Protein AF-A0A6M0EN20-F1 (afdb_monomer_lite)

Foldseek 3Di:
DDDPPPPPPPPPDPCPVVDDPVVVVCCVVPPPDDQLADDQDDDDDPPDPPRWPPGPQWDADPVSDIDGHDDDTDDDDDDDDDPVVVVVVVVVVVVVVVVVVVVVVVVVVVD

Structure (mmCIF, N/CA/C/O backbone):
data_AF-A0A6M0EN20-F1
#
_entry.id   AF-A0A6M0EN20-F1
#
loop_
_atom_site.group_PDB
_atom_site.id
_atom_site.type_symbol
_atom_site.label_atom_id
_atom_site.label_alt_id
_atom_site.label_comp_id
_atom_site.label_asym_id
_atom_site.label_entity_id
_atom_site.label_seq_id
_atom_site.pdbx_PDB_ins_code
_atom_site.Cartn_x
_atom_site.Cartn_y
_atom_site.Cartn_z
_atom_site.occupancy
_atom_site.B_iso_or_equiv
_atom_site.auth_seq_id
_atom_site.auth_comp_id
_atom_site.auth_asym_id
_atom_site.auth_atom_id
_atom_site.pdbx_PDB_model_num
ATOM 1 N N . MET A 1 1 ? -69.922 -29.384 30.253 1.00 36.16 1 MET A N 1
ATOM 2 C CA . MET A 1 1 ? -68.899 -28.737 31.103 1.00 36.16 1 MET A CA 1
ATOM 3 C C . MET A 1 1 ? -67.534 -29.169 30.590 1.00 36.16 1 MET A C 1
ATOM 5 O O . MET A 1 1 ? -67.075 -30.247 30.932 1.00 36.16 1 MET A O 1
ATOM 9 N N . THR A 1 2 ? -66.942 -28.405 29.676 1.00 38.50 2 THR A N 1
ATOM 10 C CA . THR A 1 2 ? -65.625 -28.698 29.088 1.00 38.50 2 THR A CA 1
ATOM 11 C C . THR A 1 2 ? -64.572 -27.893 29.832 1.00 38.50 2 THR A C 1
ATOM 13 O O . THR A 1 2 ? -64.525 -26.671 29.721 1.00 38.50 2 THR A O 1
ATOM 16 N N . ASN A 1 3 ? -63.780 -28.593 30.641 1.00 41.12 3 ASN A N 1
ATOM 17 C CA . ASN A 1 3 ? -62.695 -28.028 31.431 1.00 41.12 3 ASN A CA 1
ATOM 18 C C . ASN A 1 3 ? -61.555 -27.631 30.484 1.00 41.12 3 ASN A C 1
ATOM 20 O O . ASN A 1 3 ? -60.957 -28.494 29.843 1.00 41.12 3 ASN A O 1
ATOM 24 N N . GLN A 1 4 ? -61.282 -26.333 30.369 1.00 44.47 4 GLN A N 1
ATOM 25 C CA . GLN A 1 4 ? -60.086 -25.844 29.695 1.00 44.47 4 GLN A CA 1
ATOM 26 C C . GLN A 1 4 ? -58.892 -26.062 30.623 1.00 44.47 4 GLN A C 1
ATOM 28 O O . GLN A 1 4 ? -58.778 -25.427 31.671 1.00 44.47 4 GLN A O 1
ATOM 33 N N . THR A 1 5 ? -58.003 -26.975 30.245 1.00 46.50 5 THR A N 1
ATOM 34 C CA . THR A 1 5 ? -56.693 -27.122 30.877 1.00 46.50 5 THR A CA 1
ATOM 35 C C . THR A 1 5 ? -55.848 -25.928 30.450 1.00 46.50 5 THR A C 1
ATOM 37 O O . THR A 1 5 ? -55.237 -25.931 29.387 1.00 46.50 5 THR A O 1
ATOM 40 N N . GLN A 1 6 ? -55.878 -24.866 31.249 1.00 50.53 6 GLN A N 1
ATOM 41 C CA . GLN A 1 6 ? -55.013 -23.710 31.075 1.00 50.53 6 GLN A CA 1
ATOM 42 C C . GLN A 1 6 ? -53.578 -24.159 31.364 1.00 50.53 6 GLN A C 1
ATOM 44 O O . GLN A 1 6 ? -53.179 -24.306 32.521 1.00 50.53 6 GLN A O 1
ATOM 49 N N . THR A 1 7 ? -52.822 -24.449 30.306 1.00 46.31 7 THR A N 1
ATOM 50 C CA . THR A 1 7 ? -51.382 -24.686 30.371 1.00 46.31 7 THR A CA 1
ATOM 51 C C . THR A 1 7 ? -50.773 -23.456 31.027 1.00 46.31 7 THR A C 1
ATOM 53 O O . THR A 1 7 ? -50.807 -22.361 30.469 1.00 46.31 7 THR A O 1
ATOM 56 N N . ARG A 1 8 ? -50.297 -23.599 32.265 1.00 46.00 8 ARG A N 1
ATOM 57 C CA . ARG A 1 8 ? -49.524 -22.553 32.926 1.00 46.00 8 ARG A CA 1
ATOM 58 C C . ARG A 1 8 ? -48.180 -22.488 32.223 1.00 46.00 8 ARG A C 1
ATOM 60 O O . ARG A 1 8 ? -47.237 -23.141 32.656 1.00 46.00 8 ARG A O 1
ATOM 67 N N . GLU A 1 9 ? -48.121 -21.746 31.120 1.00 59.72 9 GLU A N 1
ATOM 68 C CA . GLU A 1 9 ? -46.848 -21.277 30.597 1.00 59.72 9 GLU A CA 1
ATOM 69 C C . GLU A 1 9 ? -46.185 -20.526 31.739 1.00 59.72 9 GLU A C 1
ATOM 71 O O . GLU A 1 9 ? -46.737 -19.587 32.320 1.00 59.72 9 GLU A O 1
ATOM 76 N N . SER A 1 10 ? -45.067 -21.071 32.189 1.00 61.16 10 SER A N 1
ATOM 77 C CA . SER A 1 10 ? -44.305 -20.509 33.276 1.00 61.16 10 S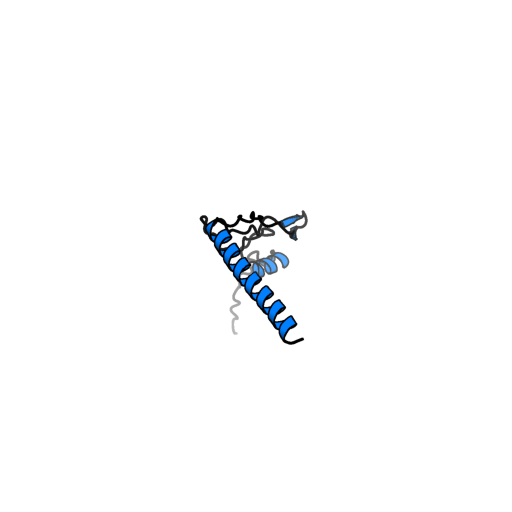ER A CA 1
ATOM 78 C C . SER A 1 10 ? -43.742 -19.183 32.773 1.00 61.16 10 SER A C 1
ATOM 80 O O . SER A 1 10 ? -42.706 -19.167 32.119 1.00 61.16 10 SER A O 1
ATOM 82 N N . ASN A 1 11 ? -44.457 -18.088 33.045 1.00 63.78 11 ASN A N 1
ATOM 83 C CA . ASN A 1 11 ? -44.101 -16.705 32.701 1.00 63.78 11 ASN A CA 1
ATOM 84 C C . ASN A 1 11 ? -42.888 -16.204 33.511 1.00 63.78 11 ASN A C 1
ATOM 86 O O . ASN A 1 11 ? -42.863 -15.059 33.958 1.00 63.78 11 ASN A O 1
ATOM 90 N N . TYR A 1 12 ? -41.920 -17.076 33.792 1.00 74.44 12 TYR A N 1
ATOM 91 C CA . TYR A 1 12 ? -40.637 -16.659 34.326 1.00 74.44 12 TYR A CA 1
ATOM 92 C C . TYR A 1 12 ? -39.880 -16.032 33.173 1.00 74.44 12 TYR A C 1
ATOM 94 O O . TYR A 1 12 ? -39.614 -16.695 32.172 1.00 74.44 12 TYR A O 1
ATOM 102 N N . SER A 1 13 ? -39.601 -14.741 33.306 1.00 79.25 13 SER A N 1
ATOM 103 C CA . SER A 1 13 ? -38.776 -14.059 32.331 1.00 79.25 13 SER A CA 1
ATOM 104 C C . SER A 1 13 ? -37.347 -14.590 32.445 1.00 79.25 13 SER A C 1
ATOM 106 O O . SER A 1 13 ? -36.835 -14.847 33.539 1.00 79.25 13 SER A O 1
ATOM 108 N N . ASP A 1 14 ? -36.743 -14.860 31.297 1.00 82.75 14 ASP A N 1
ATOM 109 C CA . ASP A 1 14 ? -35.381 -15.377 31.174 1.00 82.75 14 ASP A CA 1
ATOM 110 C C . ASP A 1 14 ? -34.343 -14.240 31.182 1.00 82.75 14 ASP A C 1
ATOM 112 O O . ASP A 1 14 ? -33.140 -14.490 31.102 1.00 82.75 14 ASP A O 1
ATOM 116 N N . GLY A 1 15 ? -34.806 -12.989 31.300 1.00 83.62 15 GLY A N 1
ATOM 117 C CA . GLY A 1 15 ? -33.994 -11.781 31.268 1.00 83.62 15 GLY A CA 1
ATOM 118 C C . GLY A 1 15 ? -33.673 -11.299 29.853 1.00 83.62 15 GLY A C 1
ATOM 119 O O . GLY A 1 15 ? -33.034 -10.254 29.713 1.00 83.62 15 GLY A O 1
ATOM 120 N N . SER A 1 16 ? -34.119 -11.998 28.804 1.00 82.50 16 SER A N 1
ATOM 121 C CA . SER A 1 16 ? -33.880 -11.602 27.411 1.00 82.50 16 SER A CA 1
ATOM 122 C C . SER A 1 16 ? -34.556 -10.269 27.075 1.00 82.50 16 SER A C 1
ATOM 124 O O . SER A 1 16 ? -34.041 -9.487 26.277 1.00 82.50 16 SER A O 1
ATOM 126 N N . GLU A 1 17 ? -35.680 -9.963 27.724 1.00 84.88 17 GLU A N 1
ATOM 127 C CA . GLU A 1 17 ? -36.391 -8.686 27.615 1.00 84.88 17 GLU A CA 1
ATOM 128 C C . GLU A 1 17 ? -35.663 -7.493 28.256 1.00 84.88 17 GLU A C 1
ATOM 130 O O . GLU A 1 17 ? -36.007 -6.347 27.968 1.00 84.88 17 GLU A O 1
ATOM 135 N N . LEU A 1 18 ? -34.661 -7.737 29.111 1.00 88.00 18 LEU A N 1
ATOM 136 C CA . LEU A 1 18 ? -33.844 -6.682 29.725 1.00 88.00 18 LEU A CA 1
ATOM 137 C C . LEU A 1 18 ? -32.694 -6.233 28.820 1.00 88.00 18 LEU A C 1
ATOM 139 O O . LEU A 1 18 ? -32.037 -5.227 29.096 1.00 88.00 18 LEU A O 1
ATOM 143 N N . ILE A 1 19 ? -32.429 -6.975 27.746 1.00 88.12 19 ILE A N 1
ATOM 144 C CA . ILE A 1 19 ? -31.375 -6.646 26.798 1.00 88.12 19 ILE A CA 1
ATOM 145 C C . ILE A 1 19 ? -31.862 -5.480 25.920 1.00 88.12 19 ILE A C 1
ATOM 147 O O . ILE A 1 19 ? -32.906 -5.590 25.273 1.00 88.12 19 ILE A O 1
ATOM 151 N N . PRO A 1 20 ? -31.120 -4.361 25.839 1.00 90.62 20 PRO A N 1
ATOM 152 C C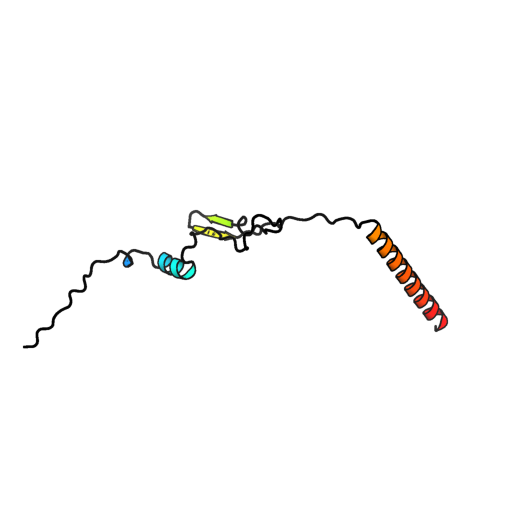A . PRO A 1 20 ? -31.492 -3.253 24.971 1.00 90.62 20 PRO A CA 1
ATOM 153 C C . PRO A 1 20 ? -31.594 -3.690 23.506 1.00 90.62 20 PRO A C 1
ATOM 155 O O . PRO A 1 20 ? -30.777 -4.479 23.025 1.00 90.62 20 PRO A O 1
ATOM 158 N N . ALA A 1 21 ? -32.537 -3.106 22.763 1.00 89.44 21 ALA A N 1
ATOM 159 C CA . ALA A 1 21 ? -32.736 -3.407 21.343 1.00 89.44 21 ALA A CA 1
ATOM 160 C C . ALA A 1 21 ? -31.450 -3.248 20.505 1.00 89.44 21 ALA A C 1
ATOM 162 O O . ALA A 1 21 ? -31.223 -4.029 19.582 1.00 89.44 21 ALA A O 1
ATOM 163 N N . GLU A 1 22 ? -30.586 -2.290 20.865 1.00 84.56 22 GLU A N 1
ATOM 164 C CA . GLU A 1 22 ? -29.279 -2.075 20.230 1.00 84.56 22 GLU A CA 1
ATOM 165 C C . GLU A 1 22 ? -28.369 -3.304 20.356 1.00 84.56 22 GLU A C 1
ATOM 167 O O . GLU A 1 22 ? -27.795 -3.764 19.369 1.00 84.56 22 GLU A O 1
ATOM 172 N N . VAL A 1 23 ? -28.291 -3.894 21.554 1.00 85.94 23 VAL A N 1
ATOM 173 C CA . VAL A 1 23 ? -27.461 -5.077 21.816 1.00 85.94 23 V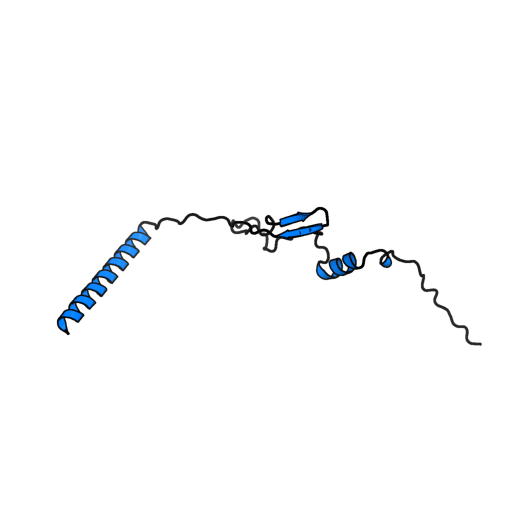AL A CA 1
ATOM 174 C C . VAL A 1 23 ? -28.005 -6.281 21.048 1.00 85.94 23 VAL A C 1
ATOM 176 O O . VAL A 1 23 ? -27.227 -7.000 20.431 1.00 85.94 23 VAL A O 1
ATOM 179 N N . ILE A 1 24 ? -29.330 -6.455 20.986 1.00 86.62 24 ILE A N 1
ATOM 180 C CA . ILE A 1 24 ? -29.966 -7.532 20.207 1.00 86.62 24 ILE A CA 1
ATOM 181 C C . ILE A 1 24 ? -29.677 -7.368 18.707 1.00 86.62 24 ILE A C 1
ATOM 183 O O . ILE A 1 24 ? -29.285 -8.325 18.032 1.00 86.62 24 ILE A O 1
ATOM 187 N N . ALA A 1 25 ? -29.851 -6.157 18.168 1.00 87.31 25 ALA A N 1
ATOM 188 C CA . ALA A 1 25 ? -29.594 -5.862 16.761 1.00 87.31 25 ALA A CA 1
ATOM 189 C C . ALA A 1 25 ? -28.120 -6.083 16.400 1.00 87.31 25 ALA A C 1
ATOM 191 O O . ALA A 1 25 ? -27.814 -6.658 15.352 1.00 87.31 25 ALA A O 1
ATOM 192 N N . ARG A 1 26 ? -27.212 -5.676 17.292 1.00 84.25 26 ARG A N 1
ATOM 193 C CA . ARG A 1 26 ? -25.775 -5.889 17.158 1.00 84.25 26 ARG A CA 1
ATOM 194 C C . ARG A 1 26 ? -25.409 -7.370 17.208 1.00 84.25 26 ARG A C 1
ATOM 196 O O . ARG A 1 26 ? -24.793 -7.847 16.262 1.00 84.25 26 ARG A O 1
ATOM 203 N N . SER A 1 27 ? -25.838 -8.115 18.229 1.00 85.12 27 SER A N 1
ATOM 204 C CA . SER A 1 27 ? -25.598 -9.564 18.337 1.00 85.12 27 SER A CA 1
ATOM 205 C C . SER A 1 27 ? -26.125 -10.329 17.122 1.00 85.12 27 SER A C 1
ATOM 207 O O . SER A 1 27 ? -25.518 -11.308 16.700 1.00 85.12 27 SER A O 1
ATOM 209 N N . LYS A 1 28 ? -27.211 -9.861 16.495 1.00 88.38 28 LYS A N 1
ATOM 210 C CA . LYS A 1 28 ? -27.722 -10.442 15.247 1.00 88.38 28 LYS A CA 1
ATOM 211 C C . LYS A 1 28 ? -26.836 -10.154 14.025 1.00 88.38 28 LYS A C 1
ATOM 213 O O . LYS A 1 28 ? -26.754 -11.007 13.145 1.00 88.38 28 LYS A O 1
ATOM 218 N N . ARG A 1 29 ? -26.208 -8.973 13.935 1.00 85.25 29 ARG A N 1
ATOM 219 C CA . ARG A 1 29 ? -25.302 -8.608 12.824 1.00 85.25 29 ARG A CA 1
ATOM 220 C C . ARG A 1 29 ? -23.894 -9.176 12.986 1.00 85.25 29 ARG A C 1
ATOM 222 O O . ARG A 1 29 ? -23.319 -9.650 12.016 1.00 85.25 29 ARG A O 1
ATOM 229 N N . GLU A 1 30 ? -23.340 -9.053 14.186 1.00 82.25 30 GLU A N 1
ATOM 230 C CA . GLU A 1 30 ? -21.916 -9.252 14.494 1.00 82.25 30 GLU A CA 1
ATOM 231 C C . GLU A 1 30 ? -21.665 -10.572 15.241 1.00 82.25 30 GLU A C 1
ATOM 233 O O . GLU A 1 30 ? -20.525 -11.008 15.385 1.00 82.25 30 GLU A O 1
ATOM 238 N N . GLY A 1 31 ? -22.719 -11.255 15.698 1.00 85.38 31 GLY A N 1
ATOM 239 C CA . GLY A 1 31 ? -22.598 -12.528 16.402 1.00 85.38 31 GLY A CA 1
ATOM 240 C C . GLY A 1 31 ? -21.770 -12.397 17.680 1.00 85.38 31 GLY A C 1
ATOM 241 O O . GLY A 1 31 ? -22.051 -11.558 18.536 1.00 85.38 31 GLY A O 1
ATOM 242 N N . ASN A 1 32 ? -20.741 -13.239 17.788 1.00 81.12 32 ASN A N 1
ATOM 243 C CA . ASN A 1 32 ? -19.835 -13.295 18.936 1.00 81.12 32 ASN A CA 1
ATOM 244 C C . ASN A 1 32 ? -18.615 -12.368 18.784 1.00 81.12 32 ASN A C 1
ATOM 246 O O . ASN A 1 32 ? -17.666 -12.492 19.560 1.00 81.12 32 ASN A O 1
ATOM 250 N N . GLU A 1 33 ? -18.588 -11.486 17.778 1.00 81.69 33 GLU A N 1
ATOM 251 C CA . GLU A 1 33 ? -17.462 -10.572 17.603 1.00 81.69 33 GLU A CA 1
ATOM 252 C C . GLU A 1 33 ? -17.391 -9.536 18.744 1.00 81.69 33 GLU A C 1
ATOM 254 O O . GLU A 1 33 ? -18.415 -8.971 19.169 1.00 81.69 33 GLU A O 1
ATOM 259 N N . PRO A 1 34 ? -16.179 -9.277 19.270 1.00 79.50 34 PRO A N 1
ATOM 260 C CA . PRO A 1 34 ? -15.991 -8.341 20.367 1.00 79.50 34 PRO A CA 1
ATOM 261 C C . PRO A 1 34 ? -16.468 -6.927 19.983 1.00 79.50 34 PRO A C 1
ATOM 263 O O . PRO A 1 34 ? -16.172 -6.455 18.883 1.00 79.50 34 PRO A O 1
ATOM 266 N N . PRO A 1 35 ? -17.195 -6.225 20.877 1.00 79.94 35 PRO A N 1
ATOM 267 C CA . PRO A 1 35 ? -17.592 -4.839 20.655 1.00 79.94 35 PRO A CA 1
ATOM 268 C C . PRO A 1 35 ? -16.406 -3.948 20.365 1.00 79.94 35 PRO A C 1
ATOM 270 O O . PRO A 1 35 ? -15.384 -4.032 21.047 1.00 79.94 35 PRO A O 1
ATOM 273 N N . ASN A 1 36 ? -16.586 -3.067 19.380 1.00 81.00 36 ASN A N 1
ATOM 274 C CA . ASN A 1 36 ? -15.679 -1.962 19.081 1.00 81.00 36 ASN A CA 1
ATOM 275 C C . ASN A 1 36 ? -14.218 -2.398 18.902 1.00 81.00 36 ASN A C 1
ATOM 277 O O . ASN A 1 36 ? -13.301 -1.606 19.086 1.00 81.00 36 ASN A O 1
ATOM 281 N N . THR A 1 37 ? -14.002 -3.666 18.557 1.00 82.50 37 THR A N 1
ATOM 282 C CA . THR A 1 37 ? -12.680 -4.253 18.400 1.00 82.50 37 THR A CA 1
ATOM 283 C C . THR A 1 37 ? -12.599 -4.822 16.987 1.00 82.50 37 THR A C 1
ATOM 285 O O . THR A 1 37 ? -13.375 -5.714 16.645 1.00 82.50 37 THR A O 1
ATOM 288 N N . PRO A 1 38 ? -11.698 -4.317 16.135 1.00 77.56 38 PRO A N 1
ATOM 289 C CA . PRO A 1 38 ? -11.534 -4.823 14.791 1.00 77.56 38 PRO A CA 1
ATOM 290 C C . PRO A 1 38 ? -11.056 -6.267 14.819 1.00 77.56 38 PRO A C 1
ATOM 292 O O . PRO A 1 38 ? -10.115 -6.635 15.521 1.00 77.56 38 PRO A O 1
ATOM 295 N N . VAL A 1 39 ? -11.701 -7.075 13.989 1.00 75.94 39 VAL A N 1
ATOM 296 C CA . VAL A 1 39 ? -11.318 -8.457 13.733 1.00 75.94 39 VAL A CA 1
ATOM 297 C C . VAL A 1 39 ? -10.454 -8.473 12.476 1.00 75.94 39 VAL A C 1
ATOM 299 O O . VAL A 1 39 ? -10.884 -8.021 11.412 1.00 75.94 39 VAL A O 1
ATOM 302 N N . ALA A 1 40 ? -9.221 -8.968 12.586 1.00 73.44 40 ALA A N 1
ATOM 303 C CA . ALA A 1 40 ? -8.311 -9.063 11.449 1.00 73.44 40 ALA A CA 1
ATOM 304 C C . ALA A 1 40 ? -8.895 -9.999 10.374 1.00 73.44 40 ALA A C 1
ATOM 306 O O . ALA A 1 40 ? -9.114 -11.185 10.621 1.00 73.44 40 ALA A O 1
ATOM 307 N N . LYS A 1 41 ? -9.133 -9.477 9.164 1.00 64.19 41 LYS A N 1
ATOM 308 C CA . LYS A 1 41 ? -9.678 -10.243 8.028 1.00 64.19 41 LYS A CA 1
ATOM 309 C C . LYS A 1 41 ? -8.576 -10.692 7.066 1.00 64.19 41 LYS A C 1
ATOM 311 O O . LYS A 1 41 ? -8.581 -10.306 5.904 1.00 64.19 41 LYS A O 1
ATOM 316 N N . VAL A 1 42 ? -7.621 -11.497 7.531 1.00 63.88 42 VAL A N 1
ATOM 317 C CA . VAL A 1 42 ? -6.620 -12.167 6.676 1.00 63.88 42 VAL A CA 1
ATOM 318 C C . VAL A 1 42 ? -6.277 -13.523 7.291 1.00 63.88 42 VAL A C 1
ATOM 320 O O . VAL A 1 42 ? -6.054 -13.610 8.494 1.00 63.88 42 VAL A O 1
ATOM 323 N N . ASN A 1 43 ? -6.226 -14.577 6.470 1.00 54.09 43 ASN A N 1
ATOM 324 C CA . ASN A 1 43 ? -5.815 -15.922 6.878 1.00 54.09 43 ASN A CA 1
ATOM 325 C C . ASN A 1 43 ? -4.427 -15.885 7.535 1.00 54.09 43 ASN A C 1
ATOM 327 O O . ASN A 1 43 ? -3.400 -15.772 6.866 1.00 54.09 43 ASN A O 1
ATOM 331 N N . THR A 1 44 ? -4.407 -15.993 8.856 1.00 54.22 44 THR A N 1
ATOM 332 C CA . THR A 1 44 ? -3.213 -16.109 9.680 1.00 54.22 44 THR A CA 1
ATOM 333 C C . THR A 1 44 ? -2.544 -17.452 9.412 1.00 54.22 44 THR A C 1
ATOM 335 O O . THR A 1 44 ? -2.995 -18.507 9.846 1.00 54.22 44 THR A O 1
ATOM 338 N N . THR A 1 45 ? -1.419 -17.433 8.706 1.00 46.41 45 THR A N 1
ATOM 339 C CA . THR A 1 45 ? -0.366 -18.427 8.930 1.00 46.41 45 THR A CA 1
ATOM 340 C C . THR A 1 45 ? 0.875 -17.658 9.380 1.00 46.41 45 THR A C 1
ATOM 342 O O . THR A 1 45 ? 1.292 -16.753 8.657 1.00 46.41 45 THR A O 1
ATOM 345 N N . PRO A 1 46 ? 1.482 -17.982 10.540 1.00 52.69 46 PRO A N 1
ATOM 346 C CA . PRO A 1 46 ? 2.569 -17.197 11.144 1.00 52.69 46 PRO A CA 1
ATOM 347 C C . PRO A 1 46 ? 3.866 -17.110 10.319 1.00 52.69 46 PRO A C 1
ATOM 349 O O . PRO A 1 46 ? 4.846 -16.538 10.784 1.00 52.69 46 PRO A O 1
ATOM 352 N N . SER A 1 47 ? 3.920 -17.714 9.130 1.00 46.25 47 SER A N 1
ATOM 353 C CA . SER A 1 47 ? 5.147 -17.921 8.357 1.00 46.25 47 SER A CA 1
ATOM 354 C C . SER A 1 47 ? 5.258 -17.080 7.082 1.00 46.25 47 SER A C 1
ATOM 356 O O . SER A 1 47 ? 6.181 -17.318 6.308 1.00 46.25 47 SER A O 1
ATOM 358 N N . ASN A 1 48 ? 4.348 -16.131 6.825 1.00 51.22 48 ASN A N 1
ATOM 359 C CA . ASN A 1 48 ? 4.407 -15.289 5.625 1.00 51.22 48 ASN A CA 1
ATOM 360 C C . ASN A 1 48 ? 4.605 -13.803 5.982 1.00 51.22 48 ASN A C 1
ATOM 362 O O . ASN A 1 48 ? 3.725 -13.215 6.615 1.00 51.22 48 ASN A O 1
ATOM 366 N N . PRO A 1 49 ? 5.692 -13.148 5.527 1.00 54.03 49 PRO A N 1
ATOM 367 C CA . PRO A 1 49 ? 5.968 -11.726 5.774 1.00 54.03 49 PRO A CA 1
ATOM 368 C C . PRO A 1 49 ? 5.034 -10.776 4.993 1.00 54.03 49 PRO A C 1
ATOM 370 O O . PRO A 1 49 ? 5.345 -9.610 4.803 1.00 54.03 49 PRO A O 1
ATOM 373 N N . THR A 1 50 ? 3.900 -11.270 4.490 1.00 55.88 50 THR A N 1
ATOM 374 C CA . THR A 1 50 ? 2.935 -10.536 3.652 1.00 55.88 50 THR A CA 1
ATOM 375 C C . THR A 1 50 ? 1.603 -10.355 4.382 1.00 55.88 50 THR A C 1
ATOM 377 O O . THR A 1 50 ? 0.535 -10.428 3.778 1.00 55.88 50 THR A O 1
ATOM 380 N N . THR A 1 51 ? 1.643 -10.180 5.703 1.00 63.31 51 THR A N 1
ATOM 381 C CA . THR A 1 51 ? 0.435 -9.907 6.489 1.00 63.31 51 THR A CA 1
ATOM 382 C C . THR A 1 51 ? 0.242 -8.399 6.555 1.00 63.31 51 THR A C 1
ATOM 384 O O . THR A 1 51 ? 1.008 -7.701 7.212 1.00 63.31 51 THR A O 1
ATOM 387 N N . ILE A 1 52 ? -0.752 -7.898 5.822 1.00 67.50 52 ILE A N 1
ATOM 388 C CA . ILE A 1 52 ? -1.145 -6.488 5.859 1.00 67.50 52 ILE A CA 1
ATOM 389 C C . ILE A 1 52 ? -1.819 -6.237 7.209 1.00 67.50 52 ILE A C 1
ATOM 391 O O . ILE A 1 52 ? -2.796 -6.908 7.547 1.00 67.50 52 ILE A O 1
ATOM 395 N N . ASP A 1 53 ? -1.302 -5.278 7.972 1.00 75.12 53 ASP A N 1
ATOM 396 C CA . ASP A 1 53 ? -1.959 -4.815 9.187 1.00 75.12 53 ASP A CA 1
ATOM 397 C C . ASP A 1 53 ? -3.245 -4.061 8.816 1.00 75.12 53 ASP A C 1
ATOM 399 O O . ASP A 1 53 ? -3.213 -2.997 8.200 1.00 75.12 53 ASP A O 1
ATOM 403 N N . THR A 1 54 ? -4.385 -4.664 9.152 1.00 76.06 54 THR A N 1
ATOM 404 C CA . THR A 1 54 ? -5.730 -4.126 8.884 1.00 76.06 54 THR A CA 1
ATOM 405 C C . THR A 1 54 ? -6.431 -3.657 10.159 1.00 76.06 54 THR A C 1
ATOM 407 O O . THR A 1 54 ? -7.597 -3.276 10.117 1.00 76.06 54 THR A O 1
ATOM 410 N N . THR A 1 55 ? -5.739 -3.698 11.300 1.00 81.88 55 THR A N 1
ATOM 411 C CA . THR A 1 55 ? -6.340 -3.580 12.635 1.00 81.88 55 THR A CA 1
ATOM 412 C C . THR A 1 55 ? -5.736 -2.423 13.429 1.00 81.88 55 THR A C 1
ATOM 414 O O . THR A 1 55 ? -6.345 -1.992 14.395 1.00 81.88 55 THR A O 1
ATOM 417 N N . SER A 1 56 ? -4.589 -1.860 13.042 1.00 82.00 56 SER A N 1
ATOM 418 C CA . SER A 1 56 ? -3.973 -0.728 13.762 1.00 82.00 56 SER A CA 1
ATOM 419 C C . SER A 1 56 ? -4.627 0.638 13.536 1.00 82.00 56 SER A C 1
ATOM 421 O O . SER A 1 56 ? -4.386 1.566 14.305 1.00 82.00 56 SER A O 1
ATOM 423 N N . GLY A 1 57 ? -5.460 0.783 12.506 1.00 86.75 57 GLY A N 1
ATOM 424 C CA . GLY A 1 57 ? -6.015 2.064 12.061 1.00 86.75 57 GLY A CA 1
ATOM 425 C C . GLY A 1 57 ? -7.301 2.506 12.740 1.00 86.75 57 GLY A C 1
ATOM 426 O O . GLY A 1 57 ? -8.113 3.135 12.076 1.00 86.75 57 GLY A O 1
ATOM 427 N N . TYR A 1 58 ? -7.550 2.170 14.004 1.00 89.25 58 TYR A N 1
ATOM 428 C CA . TYR A 1 58 ? -8.824 2.510 14.644 1.00 89.25 58 TYR A CA 1
ATOM 429 C C . TYR A 1 58 ? -8.659 3.094 16.041 1.00 89.25 58 TYR A C 1
ATOM 431 O O . TYR A 1 58 ? -7.695 2.810 16.752 1.00 89.25 58 TYR A O 1
ATOM 439 N N . THR A 1 59 ? -9.649 3.882 16.444 1.00 89.94 59 THR A N 1
ATOM 440 C CA . THR A 1 59 ? -9.850 4.289 17.835 1.00 89.94 59 THR A CA 1
ATOM 441 C C . THR A 1 59 ? -11.319 4.132 18.211 1.00 89.94 59 THR A C 1
ATOM 443 O O . THR A 1 59 ? -12.196 4.087 17.346 1.00 89.94 59 THR A O 1
ATOM 446 N N . VAL A 1 60 ? -11.584 4.038 19.512 1.00 91.06 60 VAL A N 1
ATOM 447 C CA . VAL A 1 60 ? -12.933 4.021 20.086 1.00 91.06 60 VAL A CA 1
ATOM 448 C C . VAL A 1 60 ? -13.009 5.178 21.066 1.00 91.06 60 VAL A C 1
ATOM 450 O O . VAL A 1 60 ? -12.105 5.337 21.892 1.00 91.06 60 VAL A O 1
ATOM 453 N N . ASP A 1 61 ? -14.036 6.010 20.952 1.00 90.12 61 ASP A N 1
ATOM 454 C CA . ASP A 1 61 ? -14.249 7.099 21.901 1.00 90.12 61 ASP A CA 1
ATOM 455 C C . ASP A 1 61 ? -14.916 6.621 23.207 1.00 90.12 61 ASP A C 1
ATOM 457 O O . ASP A 1 61 ? -15.184 5.435 23.412 1.00 90.12 61 ASP A O 1
ATOM 461 N N . GLN A 1 62 ? -15.162 7.556 24.128 1.00 89.12 62 GLN A N 1
ATOM 462 C CA . GLN A 1 62 ? -15.812 7.263 25.412 1.00 89.12 62 GLN A CA 1
ATOM 463 C C . GLN A 1 62 ? -17.301 6.915 25.271 1.00 89.12 62 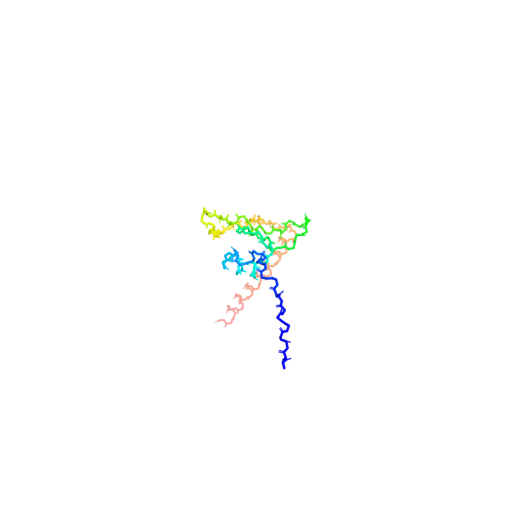GLN A C 1
ATOM 465 O O . GLN A 1 62 ? -17.880 6.336 26.188 1.00 89.12 62 GLN A O 1
ATOM 470 N N . GLU A 1 63 ? -17.911 7.260 24.139 1.00 86.69 63 GLU A N 1
ATOM 471 C CA . GLU A 1 63 ? -19.309 6.978 23.811 1.00 86.69 63 GLU A CA 1
ATOM 472 C C . GLU A 1 63 ? -19.459 5.618 23.100 1.00 86.69 63 GLU A C 1
ATOM 474 O O . GLU A 1 63 ? -20.568 5.108 22.950 1.00 86.69 63 GLU A O 1
ATOM 479 N N . GLY A 1 64 ? -18.342 4.990 22.714 1.00 83.94 64 GLY A N 1
ATOM 480 C CA . GLY A 1 64 ? -18.295 3.713 22.010 1.00 83.94 64 GLY A CA 1
ATOM 481 C C . GLY A 1 64 ? -18.340 3.828 20.484 1.00 83.94 64 GLY A C 1
ATOM 482 O O . GLY A 1 64 ? -18.500 2.803 19.822 1.00 83.94 64 GLY A O 1
ATOM 483 N N . LEU A 1 65 ? -18.194 5.027 19.911 1.00 86.19 65 LEU A N 1
ATOM 484 C CA . LEU A 1 65 ? -18.125 5.243 18.469 1.00 86.19 65 LEU A CA 1
ATOM 485 C C . LEU A 1 65 ? -16.729 4.897 17.939 1.00 86.19 65 LEU A C 1
ATOM 487 O O . LEU A 1 65 ? -15.698 5.343 18.452 1.00 86.19 65 LEU A O 1
ATOM 491 N N . VAL A 1 66 ? -16.706 4.095 16.876 1.00 88.31 66 VAL A N 1
ATOM 492 C CA . VAL A 1 66 ? -15.475 3.639 16.226 1.00 88.31 66 VAL A CA 1
ATOM 493 C C . VAL A 1 66 ? -15.079 4.608 15.116 1.00 88.31 66 VAL A C 1
ATOM 495 O O . VAL A 1 66 ? -15.849 4.846 14.185 1.00 88.31 66 VAL A O 1
ATOM 498 N N . ASN A 1 67 ? -13.842 5.102 15.174 1.00 88.00 67 ASN A N 1
ATOM 499 C CA . ASN A 1 67 ? -13.236 5.921 14.128 1.00 88.00 67 ASN A CA 1
ATOM 500 C C . ASN A 1 67 ? -12.194 5.105 13.362 1.00 88.00 67 ASN A C 1
ATOM 502 O O . ASN A 1 67 ? -11.307 4.508 13.971 1.00 88.00 67 ASN A O 1
ATOM 506 N N . ASN A 1 68 ? -12.284 5.102 12.030 1.00 88.38 68 ASN A N 1
ATOM 507 C CA . ASN A 1 68 ? -11.329 4.424 11.154 1.00 88.38 68 ASN A CA 1
ATOM 508 C C . ASN A 1 68 ? -10.399 5.441 10.478 1.00 88.38 68 ASN A C 1
ATOM 510 O O . ASN A 1 68 ? -10.857 6.378 9.823 1.00 88.38 68 ASN A O 1
ATOM 514 N N . TYR A 1 69 ? -9.098 5.215 10.598 1.00 89.00 69 TYR A N 1
ATOM 515 C CA . TYR A 1 69 ? -8.029 6.020 10.030 1.00 89.00 69 TYR A CA 1
ATOM 516 C C . TYR A 1 69 ? -7.218 5.198 9.030 1.00 89.00 69 TYR A C 1
ATOM 518 O O . TYR A 1 69 ? -7.011 3.996 9.185 1.00 89.00 69 TYR A O 1
ATOM 526 N N . ALA A 1 70 ? -6.721 5.868 7.993 1.00 85.81 70 ALA A N 1
ATOM 527 C CA . ALA A 1 70 ? -5.830 5.231 7.037 1.00 85.81 70 ALA A CA 1
ATOM 528 C C . ALA A 1 70 ? -4.481 4.905 7.698 1.00 85.81 70 ALA A C 1
ATOM 530 O O . ALA A 1 70 ? -3.813 5.792 8.230 1.00 85.81 70 ALA A O 1
ATOM 531 N N . VAL A 1 71 ? -4.066 3.641 7.614 1.00 82.31 71 VAL A N 1
ATOM 532 C CA . VAL A 1 71 ? -2.725 3.193 8.007 1.00 82.31 71 VAL A CA 1
ATOM 533 C C . VAL A 1 71 ? -1.838 3.186 6.773 1.00 82.31 71 VAL A C 1
ATOM 535 O O . VAL A 1 71 ? -2.236 2.717 5.705 1.00 82.31 71 VAL A O 1
ATOM 538 N N . MET A 1 72 ? -0.624 3.714 6.910 1.00 78.38 72 MET A N 1
ATOM 539 C CA . MET A 1 72 ? 0.360 3.644 5.837 1.00 78.38 72 MET A CA 1
ATOM 540 C C . MET A 1 72 ? 0.874 2.201 5.708 1.00 78.38 72 MET A C 1
ATOM 542 O O . MET A 1 72 ? 1.339 1.643 6.703 1.00 78.38 72 MET A O 1
ATOM 546 N N . PRO A 1 73 ? 0.837 1.591 4.511 1.00 77.25 73 PRO A N 1
ATOM 547 C CA . PRO A 1 73 ? 1.409 0.267 4.314 1.00 77.25 73 PRO A CA 1
ATOM 548 C C . PRO A 1 73 ? 2.937 0.306 4.416 1.00 77.25 73 PRO A C 1
ATOM 550 O O . PRO A 1 73 ? 3.573 1.333 4.160 1.00 77.25 73 PRO A O 1
ATOM 553 N N . GLU A 1 74 ? 3.540 -0.839 4.734 1.00 78.38 74 GLU A N 1
ATOM 554 C CA . GLU A 1 74 ? 4.993 -0.979 4.683 1.00 78.38 74 GLU A CA 1
ATOM 555 C C . GLU A 1 74 ? 5.490 -0.724 3.252 1.00 78.38 74 GLU A C 1
ATOM 557 O O . GLU A 1 74 ? 5.044 -1.346 2.283 1.00 78.38 74 GLU A O 1
ATOM 562 N N . THR A 1 75 ? 6.418 0.223 3.108 1.00 79.12 75 THR A N 1
ATOM 563 C CA . THR A 1 75 ? 7.016 0.543 1.810 1.00 79.12 75 THR A CA 1
ATOM 564 C C . THR A 1 75 ? 8.242 -0.334 1.585 1.00 79.12 75 THR A C 1
ATOM 566 O O . THR A 1 75 ? 9.146 -0.393 2.417 1.00 79.12 75 THR A O 1
ATOM 569 N N . TYR A 1 76 ? 8.306 -1.021 0.444 1.00 79.38 76 TYR A N 1
ATOM 570 C CA . TYR A 1 76 ? 9.484 -1.803 0.075 1.00 79.38 76 TYR A CA 1
ATOM 571 C C . TYR A 1 76 ? 10.444 -0.965 -0.772 1.00 79.38 76 TYR A C 1
ATOM 573 O O . TYR A 1 76 ? 10.041 -0.174 -1.627 1.00 79.38 76 TYR A O 1
ATOM 581 N N . LYS A 1 77 ? 11.751 -1.162 -0.571 1.00 85.62 77 LYS A N 1
ATOM 582 C CA . LYS A 1 77 ? 12.761 -0.529 -1.427 1.00 85.62 77 LYS A CA 1
ATOM 583 C C . LYS A 1 77 ? 12.773 -1.190 -2.800 1.00 85.62 77 LYS A C 1
ATOM 585 O O . LYS A 1 77 ? 12.763 -2.417 -2.915 1.00 85.62 77 LYS A O 1
ATOM 590 N N . ALA A 1 78 ? 12.878 -0.378 -3.848 1.00 84.25 78 ALA A N 1
ATOM 591 C CA . ALA A 1 78 ? 13.145 -0.890 -5.182 1.00 84.25 78 ALA A CA 1
ATOM 592 C C . ALA A 1 78 ? 14.510 -1.599 -5.201 1.00 84.25 78 ALA A C 1
ATOM 594 O O . ALA A 1 78 ? 15.526 -1.040 -4.781 1.00 84.25 78 ALA A O 1
ATOM 595 N N . LYS A 1 79 ? 14.542 -2.841 -5.694 1.00 85.94 79 LYS A N 1
ATOM 596 C CA . LYS A 1 79 ? 15.790 -3.591 -5.860 1.00 85.94 79 LYS A CA 1
ATOM 597 C C . LYS A 1 79 ? 16.447 -3.202 -7.179 1.00 85.94 79 LYS A C 1
ATOM 599 O O . LYS A 1 79 ? 15.851 -3.366 -8.242 1.00 85.94 79 LYS A O 1
ATOM 604 N N . TYR A 1 80 ? 17.693 -2.742 -7.106 1.00 89.31 80 TYR A N 1
ATOM 605 C CA . TYR A 1 80 ? 18.496 -2.455 -8.291 1.00 89.31 80 TYR A CA 1
ATOM 606 C C . TYR A 1 80 ? 18.649 -3.721 -9.166 1.00 89.31 80 TYR A C 1
ATOM 608 O O . TYR A 1 80 ? 18.787 -4.826 -8.621 1.00 89.31 80 TYR A O 1
ATOM 616 N N . PRO A 1 81 ? 18.579 -3.619 -10.509 1.00 87.00 81 PRO A N 1
ATOM 617 C CA . PRO A 1 81 ? 18.687 -4.780 -11.383 1.00 87.00 81 PRO A CA 1
ATOM 618 C C . PRO A 1 81 ? 20.036 -5.480 -11.204 1.00 87.00 81 PRO A C 1
ATOM 620 O O . PRO A 1 81 ? 21.083 -4.843 -11.184 1.00 87.00 81 PRO A O 1
ATOM 623 N N . SER A 1 82 ? 20.007 -6.812 -11.127 1.00 91.31 82 SER A N 1
ATOM 624 C CA . SER A 1 82 ? 21.217 -7.639 -11.176 1.00 91.31 82 SER A CA 1
ATOM 625 C C . SER A 1 82 ? 21.950 -7.454 -12.506 1.00 91.31 82 SER A C 1
ATOM 627 O O . SER A 1 82 ? 21.293 -7.232 -13.523 1.00 91.31 82 SER A O 1
ATOM 629 N N . GLU A 1 83 ? 23.257 -7.699 -12.541 1.00 91.25 83 GLU A N 1
ATOM 630 C CA . GLU A 1 83 ? 24.101 -7.590 -13.745 1.00 91.25 83 GLU A CA 1
ATOM 631 C C . GLU A 1 83 ? 23.496 -8.279 -14.982 1.00 91.25 83 GLU A C 1
ATOM 633 O O . GLU A 1 83 ? 23.374 -7.678 -16.046 1.00 91.25 83 GLU A O 1
ATOM 638 N N . LYS A 1 84 ? 22.972 -9.506 -14.828 1.00 91.25 84 LYS A N 1
ATOM 639 C CA . LYS A 1 84 ? 22.298 -10.238 -15.922 1.00 91.25 84 LYS A CA 1
ATOM 640 C C . LYS A 1 84 ? 21.082 -9.497 -16.502 1.00 91.25 84 LYS A C 1
ATOM 642 O O . LYS A 1 84 ? 20.797 -9.609 -17.690 1.00 91.25 84 LYS A O 1
ATOM 647 N N . LYS A 1 85 ? 20.336 -8.762 -15.670 1.00 91.81 85 LYS A N 1
ATOM 648 C CA . LYS A 1 85 ? 19.182 -7.955 -16.106 1.00 91.81 85 LYS A CA 1
ATOM 649 C C . LYS A 1 85 ? 19.650 -6.691 -16.822 1.00 91.81 85 LYS A C 1
ATOM 651 O O . LYS A 1 85 ? 19.078 -6.345 -17.847 1.00 91.81 85 LYS A O 1
ATOM 656 N N . GLN A 1 86 ? 20.716 -6.060 -16.336 1.00 92.75 86 GLN A N 1
ATOM 657 C CA .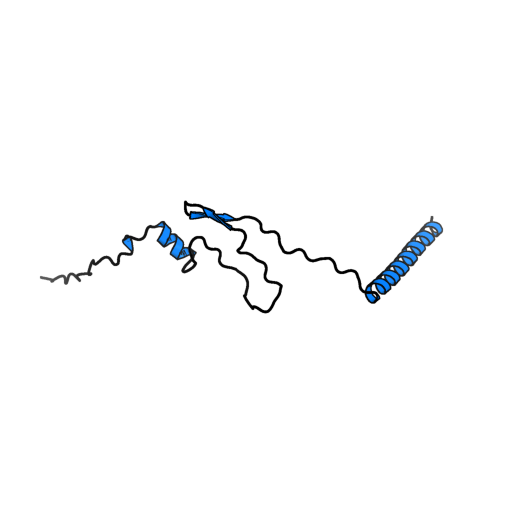 GLN A 1 86 ? 21.306 -4.891 -16.988 1.00 92.75 86 GLN A CA 1
ATOM 658 C C . GLN A 1 86 ? 21.817 -5.217 -18.390 1.00 92.75 86 GLN A C 1
ATOM 660 O O . GLN A 1 86 ? 21.521 -4.487 -19.328 1.00 92.75 86 GLN A O 1
ATOM 665 N N . GLN A 1 87 ? 22.502 -6.352 -18.556 1.00 93.69 87 GLN A N 1
ATOM 666 C CA . GLN A 1 87 ? 22.965 -6.804 -19.870 1.00 93.69 87 GLN A CA 1
ATOM 667 C C . GLN A 1 87 ? 21.801 -7.006 -20.849 1.00 93.69 87 GLN A C 1
ATOM 669 O O . GLN A 1 87 ? 21.876 -6.580 -21.996 1.00 93.69 87 GLN A O 1
ATOM 674 N N . ARG A 1 88 ? 20.686 -7.596 -20.398 1.00 95.25 88 ARG A N 1
ATOM 675 C CA . ARG A 1 88 ? 19.482 -7.743 -21.234 1.00 95.25 88 ARG A CA 1
ATOM 676 C C . ARG A 1 88 ? 18.883 -6.395 -21.630 1.00 95.25 88 ARG A C 1
ATOM 678 O O . ARG A 1 88 ? 18.496 -6.238 -22.783 1.00 95.25 88 ARG A O 1
ATOM 685 N N . TYR A 1 89 ? 18.840 -5.429 -20.714 1.00 95.31 89 TYR A N 1
ATOM 686 C CA . TYR A 1 89 ? 18.383 -4.074 -21.030 1.00 95.31 89 TYR A CA 1
ATOM 687 C C . TYR A 1 89 ? 19.311 -3.366 -22.015 1.00 95.31 89 TYR A C 1
ATOM 689 O O . TYR A 1 89 ? 18.824 -2.677 -22.906 1.00 95.31 89 TYR A O 1
ATOM 697 N N . LEU A 1 90 ? 20.623 -3.592 -21.924 1.00 96.56 90 LEU A N 1
ATOM 698 C CA . LEU A 1 90 ? 21.581 -3.063 -22.891 1.00 96.56 90 LEU A CA 1
ATOM 699 C C . LEU A 1 90 ? 21.326 -3.627 -24.295 1.00 96.56 90 LEU A C 1
ATOM 701 O O . LEU A 1 90 ? 21.281 -2.872 -25.262 1.00 96.56 90 LEU A O 1
ATOM 705 N N . VAL A 1 91 ? 21.087 -4.938 -24.404 1.00 96.88 91 VAL A N 1
ATOM 706 C CA . VAL A 1 91 ? 20.750 -5.585 -25.682 1.00 96.88 91 VAL A CA 1
ATOM 707 C C . VAL A 1 91 ? 19.426 -5.055 -26.240 1.00 96.88 91 VAL A C 1
ATOM 709 O O . VAL A 1 91 ? 19.350 -4.729 -27.422 1.00 96.88 91 VAL A O 1
ATOM 712 N N . GLN A 1 92 ? 18.394 -4.914 -25.404 1.00 96.88 92 GLN A N 1
ATOM 713 C CA . GLN A 1 92 ? 17.109 -4.340 -25.821 1.00 96.88 92 GLN A CA 1
ATOM 714 C C . GLN A 1 92 ? 17.255 -2.887 -26.291 1.00 96.88 92 GLN A C 1
ATOM 716 O O . GLN A 1 92 ? 16.692 -2.522 -27.321 1.00 96.88 92 GLN A O 1
ATOM 721 N N . GLY A 1 93 ? 18.050 -2.081 -25.585 1.00 97.69 93 GLY A N 1
ATOM 722 C CA . GLY A 1 93 ? 18.364 -0.710 -25.981 1.00 97.69 93 GLY A CA 1
ATOM 723 C C . GLY A 1 93 ? 19.105 -0.641 -27.317 1.00 97.69 93 GLY A C 1
ATOM 724 O O . GLY A 1 93 ? 18.759 0.179 -28.163 1.00 97.69 93 GLY A O 1
ATOM 725 N N . ALA A 1 94 ? 20.065 -1.541 -27.550 1.00 98.00 94 ALA A N 1
ATOM 726 C CA . ALA A 1 94 ? 20.783 -1.620 -28.820 1.00 98.00 94 ALA A CA 1
ATOM 727 C C . ALA A 1 94 ? 19.847 -1.975 -29.988 1.00 98.00 94 ALA A C 1
ATOM 729 O O . ALA A 1 94 ? 19.880 -1.314 -31.023 1.00 98.00 94 ALA A O 1
ATOM 730 N N . ILE A 1 95 ? 18.964 -2.964 -29.808 1.00 98.25 95 ILE A N 1
ATOM 731 C CA . ILE A 1 95 ? 17.965 -3.341 -30.821 1.00 98.25 95 ILE A CA 1
ATOM 732 C C . ILE A 1 95 ? 17.025 -2.165 -31.115 1.00 98.25 95 ILE A C 1
ATOM 734 O O . ILE A 1 95 ? 16.765 -1.865 -32.279 1.00 98.25 95 ILE A O 1
ATOM 738 N N . ALA A 1 96 ? 16.549 -1.470 -30.078 1.00 98.31 96 ALA A N 1
ATOM 739 C CA . ALA A 1 96 ? 15.686 -0.304 -30.239 1.00 98.31 96 ALA A CA 1
ATOM 740 C C . ALA A 1 96 ? 16.387 0.831 -31.004 1.00 98.31 96 ALA A C 1
ATOM 742 O O . ALA A 1 96 ? 15.793 1.414 -31.909 1.00 98.31 96 ALA A O 1
ATOM 743 N N . ALA A 1 97 ? 17.657 1.111 -30.699 1.00 98.19 97 ALA A N 1
ATOM 744 C CA . ALA A 1 97 ? 18.437 2.130 -31.400 1.00 98.19 97 ALA A CA 1
ATOM 745 C C . ALA A 1 97 ? 18.626 1.791 -32.886 1.00 98.19 97 ALA A C 1
ATOM 747 O O . ALA A 1 97 ? 18.454 2.661 -33.739 1.00 98.19 97 ALA A O 1
ATOM 748 N N . VAL A 1 98 ? 18.916 0.525 -33.205 1.00 98.31 98 VAL A N 1
ATOM 749 C CA . VAL A 1 98 ? 19.018 0.052 -34.595 1.00 98.31 98 VAL A CA 1
ATOM 750 C C . VAL A 1 98 ? 17.682 0.202 -35.321 1.00 98.31 98 VAL A C 1
ATOM 752 O O . VAL A 1 98 ? 17.654 0.697 -36.444 1.00 98.31 98 VAL A O 1
ATOM 755 N N . PHE A 1 99 ? 16.574 -0.174 -34.679 1.00 98.25 99 PHE A N 1
ATOM 756 C CA . PHE A 1 99 ? 15.240 -0.045 -35.263 1.00 98.25 99 PHE A CA 1
ATOM 757 C C . PHE A 1 99 ? 14.883 1.415 -35.568 1.00 98.25 99 PHE A C 1
ATOM 759 O O . PHE A 1 99 ? 14.486 1.729 -36.688 1.00 98.25 99 PHE A O 1
ATOM 766 N N . VAL A 1 100 ? 15.086 2.321 -34.608 1.00 98.19 100 VAL A N 1
ATOM 767 C CA . VAL A 1 100 ? 14.838 3.758 -34.803 1.00 98.19 100 VAL A CA 1
ATOM 768 C C . VAL A 1 100 ? 15.752 4.331 -35.888 1.00 98.19 100 VAL A C 1
ATOM 770 O O . VAL A 1 100 ? 15.282 5.068 -36.751 1.00 98.19 100 VAL A O 1
ATOM 773 N N . GLY A 1 101 ? 17.035 3.960 -35.897 1.00 98.12 101 GLY A N 1
ATOM 774 C CA . GLY A 1 101 ? 17.973 4.378 -36.939 1.00 98.12 101 GLY A CA 1
ATOM 775 C C . GLY A 1 101 ? 17.532 3.932 -38.334 1.00 98.12 101 GLY A C 1
ATOM 776 O O . GLY A 1 101 ? 17.567 4.726 -39.272 1.00 98.12 101 GLY A O 1
ATOM 777 N N . LEU A 1 102 ? 17.043 2.697 -38.464 1.00 97.94 102 LEU A N 1
ATOM 778 C CA . LEU A 1 102 ? 16.515 2.182 -39.724 1.00 97.94 102 LEU A CA 1
ATOM 779 C C . LEU A 1 102 ? 15.283 2.968 -40.184 1.00 97.94 102 LEU A C 1
ATOM 781 O O . LEU A 1 102 ? 15.227 3.360 -41.347 1.00 97.94 102 LEU A O 1
ATOM 785 N N . LEU A 1 103 ? 14.345 3.267 -39.280 1.00 97.25 103 LEU A N 1
ATOM 786 C CA . LEU A 1 103 ? 13.177 4.091 -39.604 1.00 97.25 103 LEU A CA 1
ATOM 787 C C . LEU A 1 103 ? 13.579 5.478 -40.118 1.00 97.25 103 LEU A C 1
ATOM 789 O O . LEU A 1 103 ? 13.066 5.919 -41.147 1.00 97.25 103 LEU A O 1
ATOM 793 N N . ILE A 1 104 ? 14.532 6.134 -39.450 1.00 97.94 104 ILE A N 1
ATOM 794 C CA . ILE A 1 104 ? 15.041 7.447 -39.866 1.00 97.94 104 ILE A CA 1
ATOM 795 C C . ILE A 1 104 ? 15.626 7.369 -41.280 1.00 97.94 104 ILE A C 1
ATOM 797 O O . ILE A 1 104 ? 15.253 8.163 -42.139 1.00 97.94 104 ILE A O 1
ATOM 801 N N . VAL A 1 105 ? 16.492 6.388 -41.550 1.00 97.88 105 VAL A N 1
ATOM 802 C CA . VAL A 1 105 ? 17.094 6.210 -42.881 1.00 97.88 105 VAL A CA 1
ATOM 803 C C . VAL A 1 105 ? 16.024 5.959 -43.945 1.00 97.88 105 VAL A C 1
ATOM 805 O O . VAL A 1 105 ? 16.051 6.598 -44.993 1.00 97.88 105 VAL A O 1
ATOM 808 N N . THR A 1 106 ? 15.045 5.088 -43.681 1.00 97.06 106 THR A N 1
ATOM 809 C CA . THR A 1 106 ? 13.963 4.819 -44.643 1.00 97.06 106 THR A CA 1
ATOM 810 C C . THR A 1 106 ? 13.102 6.047 -44.934 1.00 97.06 106 THR A C 1
ATOM 812 O O . THR A 1 106 ? 12.704 6.243 -46.079 1.00 97.06 106 THR A O 1
ATOM 815 N N . ALA A 1 107 ? 12.857 6.903 -43.937 1.00 96.19 107 ALA A N 1
ATOM 816 C CA . ALA A 1 107 ? 12.082 8.126 -44.119 1.00 96.19 107 ALA A CA 1
ATOM 817 C C . ALA A 1 107 ? 12.782 9.109 -45.069 1.00 96.19 107 ALA A C 1
ATOM 819 O O . ALA A 1 107 ? 12.133 9.669 -45.946 1.00 96.19 107 ALA A O 1
ATOM 820 N N . PHE A 1 108 ? 14.105 9.265 -44.949 1.00 95.88 108 PHE A N 1
ATOM 821 C CA . PHE A 1 108 ? 14.885 10.108 -45.862 1.00 95.88 108 PHE A CA 1
ATOM 822 C C . PHE A 1 108 ? 14.999 9.542 -47.280 1.00 95.88 108 PHE A C 1
ATOM 824 O O . PHE A 1 108 ? 15.172 10.311 -48.214 1.00 95.88 108 PHE A O 1
ATOM 831 N N . ILE A 1 109 ? 14.931 8.219 -47.452 1.00 96.81 109 ILE A N 1
ATOM 832 C CA . ILE A 1 109 ? 15.004 7.587 -48.780 1.00 96.81 109 ILE A CA 1
ATOM 833 C C . ILE A 1 109 ? 13.707 7.790 -49.578 1.00 96.81 109 ILE A C 1
ATOM 835 O O . ILE A 1 109 ? 13.756 7.870 -50.802 1.00 96.81 109 ILE A O 1
ATOM 839 N N . ILE A 1 110 ? 12.554 7.803 -48.900 1.00 94.88 110 ILE A N 1
ATOM 840 C CA . ILE A 1 110 ? 11.230 7.891 -49.540 1.00 94.88 110 ILE A CA 1
ATOM 841 C C . IL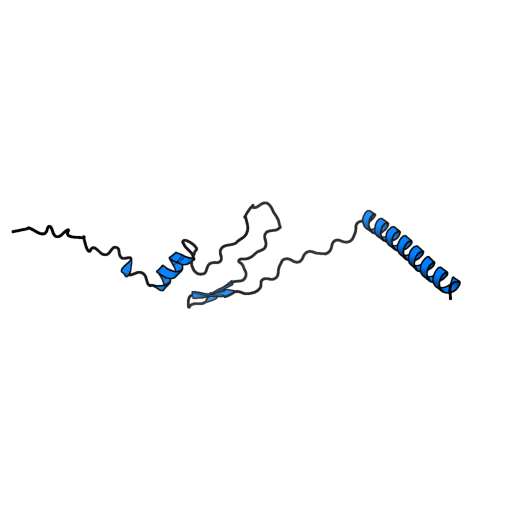E A 1 110 ? 10.769 9.348 -49.715 1.00 94.88 110 ILE A C 1
ATOM 843 O O . ILE A 1 110 ? 9.967 9.619 -50.609 1.00 94.88 110 ILE A O 1
ATOM 847 N N . SER A 1 111 ? 11.237 10.260 -48.856 1.00 78.88 111 SER A N 1
ATOM 848 C CA . SER A 1 111 ? 10.947 11.699 -48.940 1.00 78.88 111 SER A CA 1
ATOM 849 C C . SER A 1 111 ? 11.580 12.361 -50.157 1.00 78.88 111 SER A C 1
ATOM 851 O O . SER A 1 111 ? 10.977 13.373 -50.580 1.00 78.88 111 SER A O 1
#

Sequence (111 aa):
MTNQTQTRESNYSDGSELIPAEVIARSKREGNEPPNTPVAKVNTTPSNPTTIDTTSGYTVDQEGLVNNYAVMPETYKAKYPSEKKQQRYLVQGAIAAVFVGLLIVTAFIIS

Radius of gyration: 34.78 Å; chains: 1; bounding box: 93×40×84 Å

Secondary structure (DSSP, 8-state):
--------------SGGGS-HHHHHHHHHHTTPPTT-PPP-S---TT-S-----SSSEEE-TT--EEE-PPPPPPPPPPPPPHHHHHHHHHHHHHHHHHHHHHHHHHHHH-

pLDDT: mean 80.55, std 16.12, range [36.16, 98.31]